Protein AF-A0A3A0CMI3-F1 (afdb_monomer_lite)

Secondary structure (DSSP, 8-state):
--GGG-HHHHHHHTSHHHHHHHHHHHHHHHHTTPPPSS--TT--HHHHHHHHHHTTTTHHHHHHHHHHHH--

Radius of gyration: 11.99 Å; chains: 1; bounding box: 27×22×38 Å

Foldseek 3Di:
DVLLVDVVLQVLLVHSVSSVVQLVVQLVCVVVVNDQPDDCVPHDSSRSSSVCSVVVVCVVVSVVVVVVVVVD

pLDDT: mean 88.45, std 10.26, range [54.56, 97.56]

Sequence (72 aa):
MEALKNEDLIKKVGGRFKLAALIQKRMKELMFGSRPLVEPGKMTPMEIVMKEIMDGKLEGMIAEANRDESDA

Structure (mmCIF, N/CA/C/O backbone):
data_AF-A0A3A0CMI3-F1
#
_entry.id   AF-A0A3A0CMI3-F1
#
loop_
_atom_site.group_PDB
_atom_site.id
_atom_site.type_symbol
_atom_site.label_atom_id
_atom_site.label_alt_id
_atom_site.label_comp_id
_atom_site.label_asym_id
_atom_site.label_entity_id
_atom_site.label_seq_id
_atom_site.pdbx_PDB_ins_code
_atom_site.Cartn_x
_atom_site.Cartn_y
_atom_site.Cartn_z
_atom_site.occupancy
_atom_site.B_iso_or_equiv
_atom_site.auth_seq_id
_atom_site.auth_comp_id
_atom_site.auth_asym_id
_atom_site.auth_atom_id
_atom_site.pdbx_PDB_model_num
ATOM 1 N N . MET A 1 1 ? 2.057 10.955 -5.939 1.00 54.56 1 MET A N 1
ATOM 2 C CA . MET A 1 1 ? 1.337 11.966 -5.123 1.00 54.56 1 MET A CA 1
ATOM 3 C C . MET A 1 1 ? -0.169 12.008 -5.391 1.00 54.56 1 MET A C 1
ATOM 5 O O . MET A 1 1 ? -0.898 12.490 -4.539 1.00 54.56 1 MET A O 1
ATOM 9 N N . GLU A 1 2 ? -0.660 11.476 -6.512 1.00 65.94 2 GLU A N 1
ATOM 10 C CA . GLU A 1 2 ? -2.095 11.466 -6.848 1.00 65.94 2 GLU A CA 1
ATOM 11 C C . GLU A 1 2 ? -2.927 10.505 -5.980 1.00 65.94 2 GLU A C 1
ATOM 13 O O . GLU A 1 2 ? -4.017 10.842 -5.537 1.00 65.94 2 GLU A O 1
ATOM 18 N N . ALA A 1 3 ? -2.343 9.370 -5.597 1.00 61.62 3 ALA A N 1
ATOM 19 C CA . ALA A 1 3 ? -2.907 8.421 -4.638 1.00 61.62 3 ALA A CA 1
ATOM 20 C C . ALA A 1 3 ? -3.321 9.019 -3.281 1.00 61.62 3 ALA A C 1
ATOM 22 O O . ALA A 1 3 ? -4.324 8.611 -2.706 1.00 61.62 3 ALA A O 1
ATOM 23 N N . LEU A 1 4 ? -2.566 10.004 -2.777 1.00 65.38 4 LEU A N 1
ATOM 24 C CA . LEU A 1 4 ? -2.853 10.675 -1.502 1.00 65.38 4 LEU A CA 1
ATOM 25 C C . LEU A 1 4 ? -4.086 11.590 -1.579 1.00 65.38 4 LEU A C 1
ATOM 27 O O . LEU A 1 4 ? -4.509 12.125 -0.559 1.00 65.38 4 LEU A O 1
ATOM 31 N N . LYS A 1 5 ? -4.642 11.787 -2.779 1.00 73.88 5 LYS A N 1
ATOM 32 C CA . LYS A 1 5 ? -5.887 12.522 -3.020 1.00 73.88 5 LYS A CA 1
ATOM 33 C C . LYS A 1 5 ? -7.090 11.591 -3.204 1.00 73.88 5 LYS A C 1
ATOM 35 O O . LYS A 1 5 ? -8.205 12.081 -3.337 1.00 73.88 5 LYS A O 1
ATOM 40 N N . ASN A 1 6 ? -6.882 10.272 -3.240 1.00 82.44 6 ASN A N 1
ATOM 41 C CA . ASN A 1 6 ? -7.961 9.311 -3.422 1.00 82.44 6 ASN A CA 1
ATOM 42 C C . ASN A 1 6 ? -8.653 9.036 -2.076 1.00 82.44 6 ASN A C 1
ATOM 44 O O . ASN A 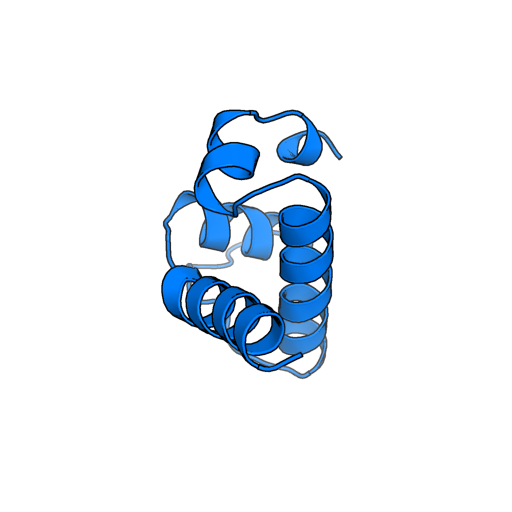1 6 ? -8.102 8.368 -1.201 1.00 82.44 6 ASN A O 1
ATOM 48 N N . GLU A 1 7 ? -9.866 9.563 -1.923 1.00 84.31 7 GLU A N 1
ATOM 49 C CA . GLU A 1 7 ? -10.659 9.447 -0.694 1.00 84.31 7 GLU A CA 1
ATOM 50 C C . GLU A 1 7 ? -11.038 7.996 -0.351 1.00 84.31 7 GLU A C 1
ATOM 52 O O . GLU A 1 7 ? -11.105 7.650 0.829 1.00 84.31 7 GLU A O 1
ATOM 57 N N . ASP A 1 8 ? -11.202 7.112 -1.338 1.00 85.06 8 ASP A N 1
ATOM 58 C CA . ASP A 1 8 ? -11.524 5.701 -1.085 1.00 85.06 8 ASP A CA 1
ATOM 59 C C . ASP A 1 8 ? -10.330 4.956 -0.480 1.00 85.06 8 ASP A C 1
ATOM 61 O O . ASP A 1 8 ? -10.484 4.181 0.465 1.00 85.06 8 ASP A O 1
ATOM 65 N N . LEU A 1 9 ? -9.117 5.248 -0.959 1.00 83.75 9 LEU A N 1
ATOM 66 C CA . LEU A 1 9 ? -7.886 4.715 -0.370 1.00 83.75 9 LEU A CA 1
ATOM 67 C C . LEU A 1 9 ? -7.664 5.234 1.048 1.00 83.75 9 LEU A C 1
ATOM 69 O O . LEU A 1 9 ? -7.285 4.472 1.937 1.00 83.75 9 LEU A O 1
ATOM 73 N N . ILE A 1 10 ? -7.930 6.521 1.270 1.00 88.25 10 ILE A N 1
ATOM 74 C CA . ILE A 1 10 ? -7.832 7.138 2.594 1.00 88.25 10 ILE A CA 1
ATOM 75 C C . ILE A 1 10 ? -8.789 6.449 3.569 1.00 88.25 10 ILE A C 1
ATOM 77 O O . ILE A 1 10 ? -8.366 6.079 4.664 1.00 88.25 10 ILE A O 1
ATOM 81 N N . LYS A 1 11 ? -10.050 6.230 3.177 1.00 87.19 11 LYS A N 1
ATOM 82 C CA . LYS A 1 11 ? -11.040 5.530 4.009 1.00 87.19 11 LYS A CA 1
ATOM 83 C C . LYS A 1 11 ? -10.647 4.078 4.268 1.00 87.19 11 LYS A C 1
ATOM 85 O O . LYS A 1 11 ? -10.744 3.633 5.406 1.00 87.19 11 LYS A O 1
ATOM 90 N N . LYS A 1 12 ? -10.147 3.367 3.251 1.00 84.25 12 LYS A N 1
ATOM 91 C CA . LYS A 1 12 ? -9.706 1.966 3.367 1.00 84.25 12 LYS A CA 1
ATOM 92 C C . LYS A 1 12 ? -8.555 1.787 4.362 1.00 84.25 12 LYS A C 1
ATOM 94 O O . LYS A 1 12 ? -8.539 0.808 5.097 1.00 84.25 12 LYS A O 1
ATOM 99 N N . VAL A 1 13 ? -7.600 2.720 4.386 1.00 87.44 13 VAL A N 1
ATOM 100 C CA . VAL A 1 13 ? -6.410 2.647 5.259 1.00 87.44 13 VAL A CA 1
ATOM 101 C C . VAL A 1 13 ? -6.630 3.332 6.620 1.00 87.44 13 VAL A C 1
ATOM 103 O O . VAL A 1 13 ? -5.837 3.155 7.540 1.00 87.44 13 VAL A O 1
ATOM 106 N N . GLY A 1 14 ? -7.722 4.086 6.788 1.00 88.75 14 GLY A N 1
ATOM 107 C CA . GLY A 1 14 ? -8.068 4.742 8.053 1.00 88.75 14 GLY A CA 1
ATOM 108 C C . GLY A 1 14 ? -7.458 6.135 8.235 1.00 88.75 14 GLY A C 1
ATOM 109 O O . GLY A 1 14 ? -7.300 6.594 9.362 1.00 88.75 14 GLY A O 1
ATOM 110 N N . GLY A 1 15 ? -7.106 6.822 7.143 1.00 91.44 15 GLY A N 1
ATOM 111 C CA . GLY A 1 15 ? -6.649 8.213 7.165 1.00 91.44 15 GLY A CA 1
ATOM 112 C C . GLY A 1 15 ? -5.409 8.489 6.312 1.00 91.44 15 GLY A C 1
ATOM 113 O O . GLY A 1 15 ? -4.665 7.591 5.923 1.00 91.44 15 GLY A O 1
ATOM 114 N N . ARG A 1 16 ? -5.159 9.776 6.033 1.00 90.69 16 ARG A N 1
ATOM 115 C CA . ARG A 1 16 ? -4.037 10.231 5.185 1.00 90.69 16 ARG A CA 1
ATOM 116 C C . ARG A 1 16 ? -2.671 9.940 5.804 1.00 90.69 16 ARG A C 1
ATOM 118 O O . ARG A 1 16 ? -1.750 9.556 5.090 1.00 90.69 16 ARG A O 1
ATOM 125 N N . PHE A 1 17 ? -2.553 10.104 7.121 1.00 90.56 17 PHE A N 1
ATOM 126 C CA . PHE A 1 17 ? -1.318 9.808 7.844 1.00 90.56 17 PHE A CA 1
ATOM 127 C C . PHE A 1 17 ? -0.994 8.309 7.794 1.00 90.56 17 PHE A C 1
ATOM 129 O O . PHE A 1 17 ? 0.107 7.937 7.397 1.00 90.56 17 PHE A O 1
ATOM 136 N N . LYS A 1 18 ? -1.987 7.453 8.073 1.00 90.19 18 LYS A N 1
ATOM 137 C CA . LYS A 1 18 ? -1.855 5.992 7.967 1.00 90.19 18 LYS A CA 1
ATOM 138 C C . LYS A 1 18 ? -1.509 5.549 6.551 1.00 90.19 18 LYS A C 1
ATOM 140 O O . LYS A 1 18 ? -0.638 4.706 6.374 1.00 90.19 18 LYS A O 1
ATOM 145 N N . LEU A 1 19 ? -2.119 6.165 5.537 1.00 91.81 19 LEU A N 1
ATOM 146 C CA . LEU A 1 19 ? -1.782 5.904 4.139 1.00 91.81 19 LEU A CA 1
ATOM 147 C C . LEU A 1 19 ? -0.316 6.243 3.829 1.00 91.81 19 LEU A C 1
ATOM 149 O O . LEU A 1 19 ? 0.378 5.433 3.217 1.00 91.81 19 LEU A O 1
ATOM 153 N N . ALA A 1 20 ? 0.178 7.401 4.274 1.00 92.12 20 ALA A N 1
ATOM 154 C CA . ALA A 1 20 ? 1.577 7.781 4.083 1.00 92.12 20 ALA A CA 1
ATOM 155 C C . ALA A 1 20 ? 2.539 6.818 4.802 1.00 92.12 20 ALA A C 1
ATOM 157 O O . ALA A 1 20 ? 3.491 6.339 4.185 1.00 92.12 20 ALA A O 1
ATOM 158 N N . ALA A 1 21 ? 2.255 6.482 6.064 1.00 93.31 21 ALA A N 1
ATOM 159 C CA . ALA A 1 21 ? 3.054 5.548 6.853 1.00 93.31 21 ALA A CA 1
ATOM 160 C C . ALA A 1 21 ? 3.067 4.134 6.245 1.00 93.31 21 ALA A C 1
ATOM 162 O O . ALA A 1 21 ? 4.130 3.526 6.128 1.00 93.31 21 ALA A O 1
ATOM 163 N N . LEU A 1 22 ? 1.913 3.633 5.785 1.00 94.69 22 LEU A N 1
ATOM 164 C CA . LEU A 1 22 ? 1.791 2.343 5.101 1.00 94.69 22 LEU A CA 1
ATOM 165 C C . LEU A 1 22 ? 2.644 2.308 3.831 1.00 94.69 22 LEU A C 1
ATOM 167 O O . LEU A 1 22 ? 3.403 1.360 3.627 1.00 94.69 22 LEU A O 1
ATOM 171 N N . ILE A 1 23 ? 2.559 3.357 3.004 1.00 94.88 23 ILE A N 1
ATOM 172 C CA . ILE A 1 23 ? 3.367 3.476 1.785 1.00 94.88 23 ILE A CA 1
ATOM 173 C C . ILE A 1 23 ? 4.857 3.452 2.135 1.00 94.88 23 ILE A C 1
ATOM 175 O O . ILE A 1 23 ? 5.615 2.696 1.532 1.00 94.88 23 ILE A O 1
ATOM 179 N N . GLN A 1 24 ? 5.283 4.239 3.126 1.00 94.94 24 GLN A N 1
ATOM 180 C CA . GLN A 1 24 ? 6.681 4.294 3.562 1.00 94.94 24 GLN A CA 1
ATOM 181 C C . GLN A 1 24 ? 7.177 2.944 4.101 1.00 94.94 24 GLN A C 1
ATOM 183 O O . GLN A 1 24 ? 8.259 2.497 3.712 1.00 94.94 24 GLN A O 1
ATOM 188 N N . LYS A 1 25 ? 6.387 2.270 4.951 1.00 95.94 25 LYS A N 1
ATOM 189 C CA . LYS A 1 25 ? 6.707 0.941 5.500 1.00 95.94 25 LYS A CA 1
ATOM 190 C C . LYS A 1 25 ? 6.856 -0.078 4.372 1.00 95.94 25 LYS A C 1
ATOM 192 O O . LYS A 1 25 ? 7.884 -0.746 4.287 1.00 95.94 25 LYS A O 1
ATOM 197 N N . ARG A 1 26 ? 5.889 -0.143 3.454 1.00 97.19 26 ARG A N 1
ATOM 198 C CA . ARG A 1 26 ? 5.916 -1.119 2.361 1.00 97.19 26 ARG A CA 1
ATOM 199 C C . ARG A 1 26 ? 7.042 -0.854 1.360 1.00 97.19 26 ARG A C 1
ATOM 201 O O . ARG A 1 26 ? 7.730 -1.783 0.949 1.00 97.19 26 ARG A O 1
ATOM 208 N N . MET A 1 27 ? 7.300 0.409 1.023 1.00 96.75 27 MET A N 1
ATOM 209 C CA . MET A 1 27 ? 8.458 0.790 0.208 1.00 96.75 27 MET A CA 1
ATOM 210 C C . MET A 1 27 ? 9.773 0.316 0.840 1.00 96.75 27 MET A C 1
ATOM 212 O O . MET A 1 27 ? 10.639 -0.196 0.135 1.00 96.75 27 MET A O 1
ATOM 216 N N . LYS A 1 28 ? 9.919 0.441 2.167 1.00 97.44 28 LYS A N 1
ATOM 217 C CA . LYS A 1 28 ? 11.096 -0.037 2.908 1.00 97.44 28 LYS A CA 1
ATOM 218 C C . LYS A 1 28 ? 11.266 -1.554 2.813 1.00 97.44 28 LYS A C 1
ATOM 220 O O . LYS A 1 28 ? 12.378 -2.015 2.584 1.00 97.44 28 LYS A O 1
ATOM 225 N N . GLU A 1 29 ? 10.186 -2.321 2.914 1.00 97.50 29 GLU A N 1
ATOM 226 C CA . GLU A 1 29 ? 10.231 -3.776 2.718 1.00 97.50 29 GLU A CA 1
ATOM 227 C C . GLU A 1 29 ? 10.673 -4.165 1.304 1.00 97.50 29 GLU A C 1
ATOM 229 O O . GLU A 1 29 ? 11.535 -5.031 1.156 1.00 97.50 29 GLU A O 1
ATOM 234 N N . LEU A 1 30 ? 10.129 -3.513 0.270 1.00 97.19 30 LEU A N 1
ATOM 235 C CA . LEU A 1 30 ? 10.538 -3.752 -1.119 1.00 97.19 30 LEU A CA 1
ATOM 236 C C . LEU A 1 30 ? 12.022 -3.417 -1.332 1.00 97.19 30 LEU A C 1
ATOM 238 O O . LEU A 1 30 ? 12.737 -4.178 -1.979 1.00 97.19 30 LEU A O 1
ATOM 242 N N . MET A 1 31 ? 12.513 -2.322 -0.737 1.00 95.62 31 MET A N 1
ATOM 243 C CA . MET A 1 31 ? 13.939 -1.965 -0.774 1.00 95.62 31 MET A CA 1
ATOM 244 C C . MET A 1 31 ? 14.835 -3.012 -0.094 1.00 95.62 31 MET A C 1
ATOM 246 O O . MET A 1 31 ? 15.971 -3.197 -0.519 1.00 95.62 31 MET A O 1
ATOM 250 N N . PHE A 1 32 ? 14.332 -3.726 0.917 1.00 97.56 32 PHE A N 1
ATOM 251 C CA . PHE A 1 32 ? 15.041 -4.836 1.565 1.00 97.56 32 PHE A CA 1
ATOM 252 C C . PHE A 1 32 ? 14.835 -6.196 0.883 1.00 97.56 32 PHE A C 1
ATOM 254 O O . PHE A 1 32 ? 15.210 -7.226 1.439 1.00 97.56 32 PHE A O 1
ATOM 261 N N . GLY A 1 33 ? 14.271 -6.216 -0.326 1.00 95.75 33 GLY A N 1
ATOM 262 C CA . GLY A 1 33 ? 14.124 -7.432 -1.124 1.00 95.75 33 GLY A CA 1
ATOM 263 C C . GLY A 1 33 ? 12.864 -8.242 -0.820 1.00 95.75 33 GLY A C 1
ATOM 264 O O . GLY A 1 33 ? 12.761 -9.384 -1.267 1.00 95.75 33 GLY A O 1
ATOM 265 N N . S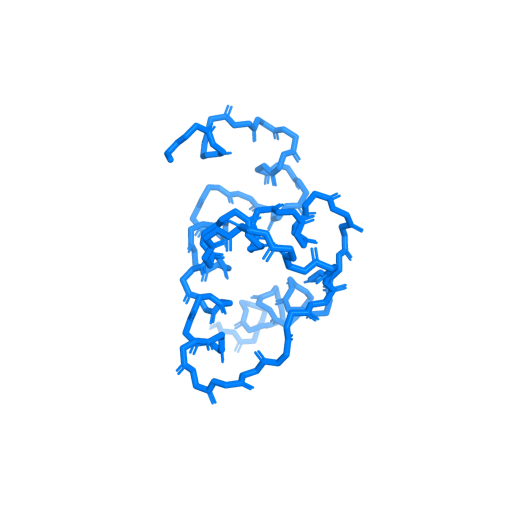ER A 1 34 ? 11.890 -7.677 -0.095 1.00 97.25 34 SER A N 1
ATOM 266 C CA . SER A 1 34 ? 10.564 -8.290 0.012 1.00 97.25 34 SER A CA 1
ATOM 267 C C . SER A 1 34 ? 9.943 -8.440 -1.376 1.00 97.25 34 SER A C 1
ATOM 269 O O . SER A 1 34 ? 10.051 -7.556 -2.230 1.00 97.25 34 SER A O 1
ATOM 271 N N . ARG A 1 35 ? 9.278 -9.571 -1.611 1.00 96.69 35 ARG A N 1
ATOM 272 C CA . ARG A 1 35 ? 8.646 -9.847 -2.900 1.00 96.69 35 ARG A CA 1
ATOM 273 C C . ARG A 1 35 ? 7.384 -8.981 -3.062 1.00 96.69 35 ARG A C 1
ATOM 275 O O . ARG A 1 35 ? 6.593 -8.891 -2.118 1.00 96.69 35 ARG A O 1
ATOM 282 N N . PRO A 1 36 ? 7.150 -8.387 -4.245 1.00 97.56 36 PRO 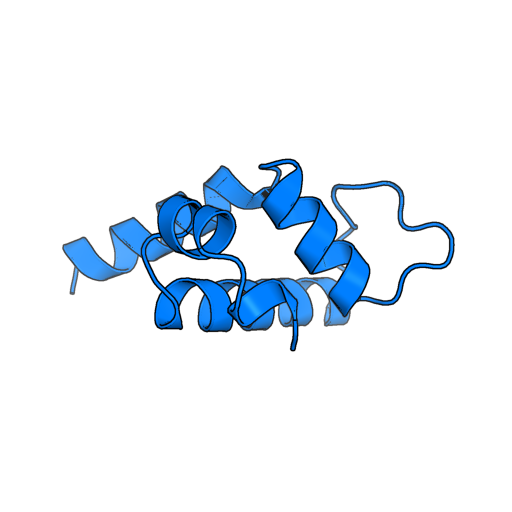A N 1
ATOM 283 C CA . PRO A 1 36 ? 5.857 -7.803 -4.589 1.00 97.56 36 PRO A CA 1
ATOM 284 C C . PRO A 1 36 ? 4.718 -8.822 -4.441 1.00 97.56 36 PRO A C 1
ATOM 286 O O . PRO A 1 36 ? 4.857 -9.982 -4.831 1.00 97.56 36 PRO A O 1
ATOM 289 N N . LEU A 1 37 ? 3.584 -8.388 -3.896 1.00 97.31 37 LEU A N 1
ATOM 290 C CA . LEU A 1 37 ? 2.358 -9.184 -3.737 1.00 97.31 37 LEU A CA 1
ATOM 291 C C . LEU A 1 37 ? 1.461 -9.142 -4.983 1.00 97.31 37 LEU A C 1
ATOM 293 O O . LEU A 1 37 ? 0.400 -9.765 -5.026 1.00 97.31 37 LEU A O 1
ATOM 297 N N . VAL A 1 38 ? 1.885 -8.384 -5.989 1.00 96.06 38 VAL A N 1
ATOM 298 C CA . VAL A 1 38 ? 1.272 -8.254 -7.308 1.00 96.06 38 VAL A CA 1
ATOM 299 C C . VAL A 1 38 ? 2.348 -8.475 -8.363 1.00 96.06 38 VAL A C 1
ATOM 301 O O . VAL A 1 38 ? 3.533 -8.326 -8.074 1.00 96.06 38 VAL A O 1
ATOM 304 N N . GLU A 1 39 ? 1.948 -8.817 -9.585 1.00 96.12 39 GLU A N 1
ATOM 305 C CA . GLU A 1 39 ? 2.887 -8.964 -10.701 1.00 96.12 39 GLU A CA 1
ATOM 306 C C . GLU A 1 39 ? 3.534 -7.602 -11.031 1.00 96.12 39 GLU A C 1
ATOM 308 O O . GLU A 1 39 ? 2.812 -6.682 -11.431 1.00 96.12 39 GLU A O 1
ATOM 313 N N . PRO A 1 40 ? 4.861 -7.433 -10.847 1.00 92.19 40 PRO A N 1
ATOM 314 C CA . PRO A 1 40 ? 5.497 -6.120 -10.939 1.00 92.19 40 PRO A CA 1
ATOM 315 C C . PRO A 1 40 ? 5.655 -5.620 -12.379 1.00 92.19 40 PRO A C 1
ATOM 317 O O . PRO A 1 40 ? 5.586 -4.415 -12.610 1.00 92.19 40 PRO A O 1
ATOM 320 N N . GLY A 1 41 ? 5.863 -6.497 -13.367 1.00 92.69 41 GLY A N 1
ATOM 321 C CA . GLY A 1 41 ? 6.079 -6.086 -14.759 1.00 92.69 41 GLY A CA 1
ATOM 322 C C . GLY A 1 41 ? 7.136 -4.975 -14.904 1.00 92.69 41 GLY A C 1
ATOM 323 O O . GLY A 1 41 ? 8.308 -5.180 -14.604 1.00 92.69 41 GLY A O 1
ATOM 324 N N . LYS A 1 42 ? 6.714 -3.793 -15.377 1.00 94.88 42 LYS A N 1
ATOM 325 C CA . LYS A 1 42 ? 7.557 -2.584 -15.516 1.00 94.88 42 LYS A CA 1
ATOM 326 C C . LYS A 1 42 ? 7.252 -1.499 -14.470 1.00 94.88 42 LYS A C 1
ATOM 328 O O . LYS A 1 42 ? 7.649 -0.353 -14.657 1.00 94.88 42 LYS A O 1
ATOM 333 N N . MET A 1 43 ? 6.509 -1.835 -13.417 1.00 94.88 43 MET A N 1
ATOM 334 C CA . MET A 1 43 ? 6.095 -0.884 -12.389 1.00 94.88 43 MET A CA 1
ATOM 335 C C . MET A 1 43 ? 7.281 -0.454 -11.527 1.00 94.88 43 MET A C 1
ATOM 337 O O . MET A 1 43 ? 8.127 -1.257 -11.131 1.00 94.88 43 MET A O 1
ATOM 341 N N . THR A 1 44 ? 7.307 0.826 -11.186 1.00 95.19 44 THR A N 1
ATOM 342 C CA . THR A 1 44 ? 8.161 1.363 -10.130 1.00 95.19 44 THR A CA 1
ATOM 343 C C . THR A 1 44 ? 7.734 0.808 -8.765 1.00 95.19 44 THR A C 1
ATOM 345 O O . THR A 1 44 ? 6.572 0.432 -8.587 1.00 95.19 44 THR A O 1
ATOM 348 N N . PRO A 1 45 ? 8.615 0.816 -7.748 1.00 94.38 45 PRO A N 1
ATOM 349 C CA . PRO A 1 45 ? 8.238 0.399 -6.397 1.00 94.38 45 PRO A CA 1
ATOM 350 C C . PRO A 1 45 ? 7.006 1.142 -5.8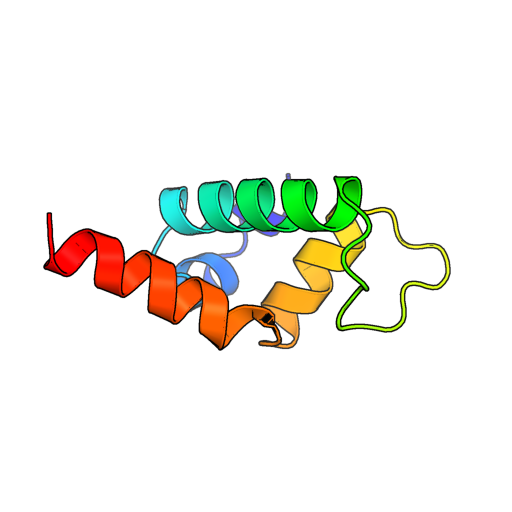64 1.00 94.38 45 PRO A C 1
ATOM 352 O O . PRO A 1 45 ? 6.130 0.527 -5.268 1.00 94.38 45 PRO A O 1
ATOM 355 N N . MET A 1 46 ? 6.882 2.443 -6.150 1.00 93.88 46 MET A N 1
ATOM 356 C CA . MET A 1 46 ? 5.716 3.230 -5.744 1.00 93.88 46 MET A CA 1
ATOM 357 C C . MET A 1 46 ? 4.425 2.721 -6.400 1.00 93.88 46 MET A C 1
ATOM 359 O O . MET A 1 46 ? 3.403 2.601 -5.731 1.00 93.88 46 MET A O 1
ATOM 363 N N . GLU A 1 47 ? 4.458 2.409 -7.695 1.00 94.00 47 GLU A N 1
ATOM 364 C CA . GLU A 1 47 ? 3.302 1.858 -8.412 1.00 94.00 47 GLU A CA 1
ATOM 365 C C . GLU A 1 47 ? 2.923 0.466 -7.897 1.00 94.00 47 GLU A C 1
ATOM 367 O O . GLU A 1 47 ? 1.735 0.191 -7.730 1.00 94.00 47 GLU A O 1
ATOM 372 N N . ILE A 1 48 ? 3.914 -0.369 -7.562 1.00 96.31 48 ILE A N 1
ATOM 373 C CA . ILE A 1 48 ? 3.695 -1.672 -6.919 1.00 96.31 48 ILE A CA 1
ATOM 374 C C . ILE A 1 48 ? 2.943 -1.481 -5.602 1.00 96.31 48 ILE A C 1
ATOM 376 O O . ILE A 1 48 ? 1.868 -2.053 -5.433 1.00 96.31 48 ILE A O 1
ATOM 380 N N . VAL A 1 49 ? 3.451 -0.633 -4.701 1.00 95.38 49 VAL A N 1
ATOM 381 C CA . VAL A 1 49 ? 2.802 -0.371 -3.406 1.00 95.38 49 VAL A CA 1
ATOM 382 C C . VAL A 1 49 ? 1.378 0.139 -3.599 1.00 95.38 49 VAL A C 1
ATOM 384 O O . VAL A 1 49 ? 0.455 -0.329 -2.934 1.00 95.38 49 VAL A O 1
ATOM 387 N N . MET A 1 50 ? 1.164 1.064 -4.537 1.00 92.19 50 MET A N 1
ATOM 388 C CA . MET A 1 50 ? -0.177 1.580 -4.797 1.00 92.19 50 MET A CA 1
ATOM 389 C C . MET A 1 50 ? -1.142 0.494 -5.266 1.00 92.19 50 MET A C 1
ATOM 391 O O . MET A 1 50 ? -2.275 0.428 -4.783 1.00 92.19 50 MET A O 1
ATOM 395 N N . LYS A 1 51 ? -0.688 -0.378 -6.168 1.00 93.31 51 LYS A N 1
ATOM 396 C CA . LYS A 1 51 ? -1.483 -1.498 -6.657 1.00 93.31 51 LYS A CA 1
ATOM 397 C C . LYS A 1 51 ? -1.792 -2.501 -5.547 1.00 93.31 51 LYS A C 1
ATOM 399 O O . LYS A 1 51 ? -2.930 -2.942 -5.438 1.00 93.31 51 LYS A O 1
ATOM 404 N N . GLU A 1 52 ? -0.826 -2.816 -4.688 1.00 95.38 52 GLU A N 1
ATOM 405 C CA . GLU A 1 52 ? -1.033 -3.700 -3.536 1.00 95.38 52 GLU A CA 1
ATOM 406 C C . GLU A 1 52 ? -2.095 -3.149 -2.566 1.00 95.38 52 GLU A C 1
ATOM 408 O O . GLU A 1 52 ? -2.931 -3.912 -2.078 1.00 95.38 52 GLU A O 1
ATOM 413 N N . ILE A 1 53 ? -2.119 -1.831 -2.319 1.00 93.19 53 ILE A N 1
ATOM 414 C CA . ILE A 1 53 ? -3.151 -1.180 -1.487 1.00 93.19 53 ILE A CA 1
ATOM 415 C C . ILE A 1 53 ? -4.530 -1.279 -2.161 1.00 93.19 53 ILE A C 1
ATOM 417 O O . ILE A 1 53 ? -5.516 -1.679 -1.526 1.00 93.19 53 ILE A O 1
ATOM 421 N N . MET A 1 54 ? -4.613 -0.925 -3.448 1.00 90.12 54 MET A N 1
ATOM 422 C CA . MET A 1 54 ? -5.864 -0.965 -4.214 1.00 90.12 54 MET A CA 1
ATOM 423 C C . MET A 1 54 ? -6.453 -2.379 -4.240 1.00 90.12 54 MET A C 1
ATOM 425 O O . MET A 1 54 ? -7.611 -2.564 -3.863 1.00 90.12 54 MET A O 1
ATOM 429 N N . ASP A 1 55 ? -5.622 -3.378 -4.538 1.00 92.94 55 ASP A N 1
ATOM 430 C CA . ASP A 1 55 ? -5.987 -4.797 -4.587 1.00 92.94 55 ASP A CA 1
ATOM 431 C C . ASP A 1 55 ? -6.228 -5.420 -3.194 1.00 92.94 55 ASP A C 1
ATOM 433 O O . ASP A 1 55 ? -6.543 -6.606 -3.099 1.00 92.94 55 ASP A O 1
ATOM 437 N N . GLY A 1 56 ? -6.052 -4.658 -2.105 1.00 92.94 56 GLY A N 1
ATOM 438 C CA . GLY A 1 56 ? -6.269 -5.136 -0.732 1.00 92.94 56 GLY A CA 1
ATOM 439 C C . GLY A 1 56 ? -5.232 -6.149 -0.248 1.00 92.94 56 GLY A C 1
ATOM 440 O O . GLY A 1 56 ? -5.475 -6.884 0.699 1.00 92.94 56 GLY A O 1
ATOM 441 N N . LYS A 1 57 ? -4.050 -6.205 -0.865 1.00 95.81 57 LYS A N 1
ATOM 442 C CA . LYS A 1 57 ? -3.004 -7.173 -0.501 1.00 95.81 57 LYS A CA 1
ATOM 443 C C . LYS A 1 57 ? -2.266 -6.823 0.793 1.00 95.81 57 LYS A C 1
ATOM 445 O O . LYS A 1 57 ? -1.582 -7.680 1.338 1.00 95.81 57 LYS A O 1
ATOM 450 N N . LEU A 1 58 ? -2.422 -5.596 1.298 1.00 94.50 58 LE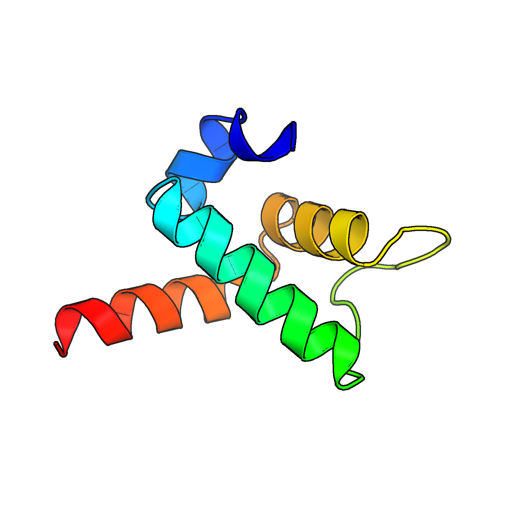U A N 1
ATOM 451 C CA . LEU A 1 58 ? -1.764 -5.104 2.519 1.00 94.50 58 LEU A CA 1
ATOM 452 C C . LEU A 1 58 ? -2.681 -5.067 3.755 1.00 94.50 58 LEU A C 1
ATOM 454 O O . LEU A 1 58 ? -2.344 -4.409 4.736 1.00 94.50 58 LEU A O 1
ATOM 458 N N . GLU A 1 59 ? -3.823 -5.762 3.739 1.00 91.44 59 GLU A N 1
ATOM 459 C CA . GLU A 1 59 ? -4.761 -5.800 4.877 1.00 91.44 59 GLU A CA 1
ATOM 460 C C . GLU A 1 59 ? -4.089 -6.219 6.194 1.00 91.44 59 GLU A C 1
ATOM 462 O O . GLU A 1 59 ? -4.350 -5.610 7.229 1.00 91.44 59 GLU A O 1
ATOM 467 N N . GLY A 1 60 ? -3.155 -7.177 6.156 1.00 91.56 60 GLY A N 1
ATOM 468 C CA . GLY A 1 60 ? -2.385 -7.584 7.338 1.00 91.56 60 GLY A CA 1
ATOM 469 C C . GLY A 1 60 ? -1.542 -6.451 7.936 1.00 91.56 60 GLY A C 1
ATOM 470 O O . GLY A 1 60 ? -1.572 -6.232 9.144 1.00 91.56 60 GLY A O 1
ATOM 471 N N . MET A 1 61 ? -0.862 -5.663 7.096 1.00 91.44 61 MET A N 1
ATOM 472 C CA . MET A 1 61 ? -0.060 -4.517 7.550 1.00 91.44 61 MET A CA 1
ATOM 473 C C . MET A 1 61 ? -0.930 -3.389 8.107 1.00 91.44 61 MET A C 1
ATOM 475 O O . MET A 1 61 ? -0.526 -2.698 9.040 1.00 91.44 61 MET A O 1
ATOM 479 N N . ILE A 1 62 ? -2.121 -3.198 7.535 1.00 87.44 62 ILE A N 1
ATOM 480 C CA . ILE A 1 62 ? -3.108 -2.232 8.030 1.00 87.44 6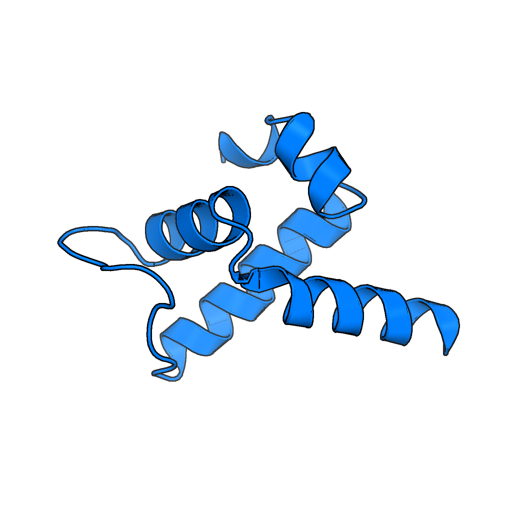2 ILE A CA 1
ATOM 481 C C . ILE A 1 62 ? -3.629 -2.682 9.401 1.00 87.44 62 ILE A C 1
ATOM 483 O O . ILE A 1 62 ? -3.719 -1.873 10.322 1.00 87.44 62 ILE A O 1
ATOM 487 N N . ALA A 1 63 ? -3.929 -3.973 9.563 1.00 87.62 63 ALA A N 1
ATOM 488 C CA . ALA A 1 63 ? -4.375 -4.537 10.832 1.00 87.62 63 ALA A CA 1
ATOM 489 C C . ALA A 1 63 ? -3.296 -4.458 11.926 1.00 87.62 63 ALA A C 1
ATOM 491 O O . ALA A 1 63 ? -3.618 -4.195 13.078 1.00 87.62 63 ALA A O 1
ATOM 492 N N . GLU A 1 64 ? -2.021 -4.662 11.589 1.00 85.81 64 GLU A N 1
ATOM 493 C CA . GLU A 1 64 ? -0.893 -4.412 12.500 1.00 85.81 64 GLU A CA 1
ATOM 494 C C . GLU A 1 64 ? -0.816 -2.948 12.928 1.00 85.81 64 GLU A C 1
ATOM 496 O O . GLU A 1 64 ? -0.862 -2.669 14.119 1.00 85.81 64 GLU A O 1
ATOM 501 N N . ALA A 1 65 ? -0.798 -2.016 11.970 1.00 79.94 65 ALA A N 1
ATOM 502 C CA . ALA A 1 65 ? -0.688 -0.589 12.270 1.00 79.94 65 ALA A CA 1
ATOM 503 C C . ALA A 1 65 ? -1.830 -0.074 13.164 1.00 79.94 65 ALA A C 1
ATOM 505 O O . ALA A 1 65 ? -1.627 0.827 13.969 1.00 79.94 65 ALA A O 1
ATOM 506 N N . ASN A 1 66 ? -3.032 -0.643 13.033 1.00 81.00 66 ASN A N 1
ATOM 507 C CA . ASN A 1 66 ? -4.170 -0.292 13.882 1.00 81.00 66 ASN A CA 1
ATOM 508 C C . ASN A 1 66 ? -4.097 -0.902 15.293 1.00 81.00 66 ASN A C 1
ATOM 510 O O . ASN A 1 66 ? -4.688 -0.335 16.205 1.00 81.00 66 ASN A O 1
ATOM 514 N N . ARG A 1 67 ? -3.410 -2.040 15.478 1.00 80.00 67 ARG A N 1
ATOM 515 C CA . ARG A 1 67 ? -3.176 -2.640 16.806 1.00 80.00 67 ARG A CA 1
ATOM 516 C C . ARG A 1 67 ? -2.106 -1.883 17.585 1.00 80.00 67 ARG A C 1
ATOM 518 O O . ARG A 1 67 ? -2.293 -1.617 18.762 1.00 80.00 67 ARG A O 1
ATOM 525 N N . ASP A 1 68 ? -1.040 -1.459 16.910 1.00 74.94 68 ASP A N 1
ATOM 526 C CA . ASP A 1 68 ? 0.032 -0.680 17.543 1.00 74.94 68 ASP A CA 1
ATOM 527 C C . ASP A 1 68 ? -0.491 0.635 18.169 1.00 74.94 68 ASP A C 1
ATOM 529 O O . ASP A 1 68 ? 0.085 1.129 19.132 1.00 74.94 68 ASP A O 1
ATOM 533 N N . GLU A 1 69 ? -1.595 1.195 17.653 1.00 67.31 69 GLU A N 1
ATOM 534 C CA . GLU A 1 69 ? -2.271 2.372 18.226 1.00 67.31 69 GLU A CA 1
ATOM 535 C C . GLU A 1 69 ? -3.193 2.055 19.412 1.00 67.31 69 GLU A C 1
ATOM 537 O O . GLU A 1 69 ? -3.398 2.927 20.247 1.00 67.31 69 GLU A O 1
ATOM 542 N N . SER A 1 70 ? -3.791 0.859 19.487 1.00 69.50 70 SER A N 1
ATOM 543 C CA . SER A 1 70 ? -4.636 0.491 20.637 1.00 69.50 70 SER A CA 1
ATOM 544 C C . SER A 1 70 ? -3.821 0.160 21.881 1.00 69.50 70 SER A C 1
ATOM 546 O O . SER A 1 70 ? -4.344 0.225 22.992 1.00 69.50 70 SER A O 1
ATOM 548 N N . ASP A 1 71 ? -2.561 -0.214 21.672 1.00 64.00 71 ASP A N 1
ATOM 549 C CA . ASP A 1 71 ? -1.638 -0.649 22.714 1.00 64.00 71 ASP A CA 1
ATOM 550 C C . ASP A 1 71 ? -0.725 0.499 23.207 1.00 64.00 71 ASP A C 1
ATOM 552 O O . ASP A 1 71 ? 0.075 0.289 24.123 1.00 64.00 71 ASP A O 1
ATOM 556 N N . ALA A 1 72 ? -0.841 1.695 22.610 1.00 62.50 72 ALA A N 1
ATOM 557 C CA . ALA A 1 72 ? -0.086 2.913 22.931 1.00 62.50 72 ALA A CA 1
ATOM 558 C C . ALA A 1 72 ? -0.910 3.912 23.761 1.00 62.50 72 ALA A C 1
ATOM 560 O O . ALA A 1 72 ? -0.313 4.535 24.670 1.00 62.50 72 ALA A O 1
#